Protein AF-A0A966RPL1-F1 (afdb_monomer)

Sequence (114 aa):
MLEAVNALPDPEIPVISLGDLGIVRGLHRDQGTCVVSITPTYSGCPATETIRDDILALLKAQGEANAQVVIALSPAWTTDWISEDGRNKLKAFGIAPPLRCLGKPGSIEGDASP

Radius of gyration: 17.89 Å; Cα contacts (8 Å, |Δi|>4): 150; chains: 1; bounding box: 64×26×43 Å

Solvent-accessible surface area (backbone atoms only — not comparable to full-atom values): 6914 Å² total; per-residue (Å²): 108,65,66,61,54,27,63,38,56,32,87,90,46,70,83,36,27,32,40,26,53,39,24,58,74,49,70,50,73,56,98,83,30,41,39,37,37,30,25,63,89,56,89,86,45,72,56,54,57,50,54,49,50,52,48,49,52,51,40,44,76,74,66,39,88,46,63,45,78,43,79,40,71,72,74,68,62,53,75,78,49,34,36,74,67,33,51,51,42,34,47,75,71,67,45,75,71,73,74,74,78,74,79,78,82,82,82,88,81,89,86,82,83,138

Mean predicted aligned error: 9.96 Å

Foldseek 3Di:
DVVVLQQPAQPVQRLHGQQLQLQWVDWDADPLAIETEGEDLDPPDPSVVVSQVVVVVVCVVVVSPHYYYHHDPPPPRASVSRHPVNCVSCVVVVNNRPPRPPPDDDDDDDDDDD

Nearest PDB structures (foldseek):
  3lno-assembly1_A  TM=8.121E-01  e=2.141E-06  Bacillus anthracis
  2cu6-assembly1_A  TM=7.952E-01  e=4.192E-05  Thermus thermophilus HB8
  3cq2-assembly1_B  TM=7.372E-01  e=1.456E-05  Thermus thermophilus HB8
  8zkc-assembly1_A-2  TM=7.417E-01  e=2.259E-01  Escherichia coli
  3pbk-assembly1_A  TM=5.097E-01  e=5.334E-01  Escherichia coli O6

pLDDT: mean 78.2, std 16.06, range [37.12, 92.69]

Structure (mmCIF, N/CA/C/O backbone):
data_AF-A0A966RPL1-F1
#
_entry.id   AF-A0A966RPL1-F1
#
loop_
_atom_site.group_PDB
_atom_site.id
_atom_si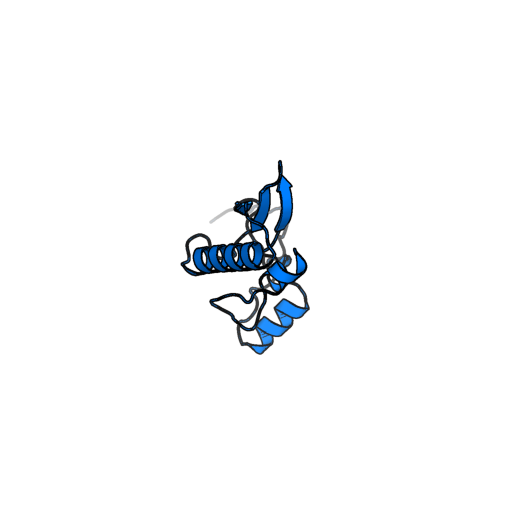te.type_symbol
_atom_site.label_atom_id
_atom_site.label_alt_id
_atom_site.label_comp_id
_atom_site.label_asym_id
_atom_site.label_entity_id
_atom_site.label_seq_id
_atom_site.pdbx_PDB_ins_code
_atom_site.Cartn_x
_atom_site.Cartn_y
_atom_site.Cartn_z
_atom_site.occupancy
_atom_site.B_iso_or_equiv
_atom_site.auth_seq_id
_atom_site.auth_comp_id
_atom_site.auth_asym_id
_atom_site.auth_atom_id
_atom_site.pdbx_PDB_model_num
ATOM 1 N N . MET A 1 1 ? -6.028 -9.222 7.474 1.00 84.06 1 MET A N 1
ATOM 2 C CA . MET A 1 1 ? -5.869 -7.749 7.426 1.00 84.06 1 MET A CA 1
ATOM 3 C C . MET A 1 1 ? -4.645 -7.339 6.620 1.00 84.06 1 MET A C 1
ATOM 5 O O . MET A 1 1 ? -4.826 -6.701 5.597 1.00 84.06 1 MET A O 1
ATOM 9 N N . LEU A 1 2 ? -3.431 -7.764 7.000 1.00 86.31 2 LEU A N 1
ATOM 10 C CA . LEU A 1 2 ? -2.216 -7.485 6.218 1.00 86.31 2 LEU A CA 1
ATOM 11 C C . LEU A 1 2 ? -2.290 -8.026 4.777 1.00 86.31 2 LEU A C 1
ATOM 13 O O . LEU A 1 2 ? -1.923 -7.318 3.852 1.00 86.31 2 LEU A O 1
ATOM 17 N N . GLU A 1 3 ? -2.832 -9.230 4.567 1.00 88.00 3 GLU A N 1
ATOM 18 C CA . GLU A 1 3 ? -3.067 -9.771 3.215 1.00 88.00 3 GLU A CA 1
ATOM 19 C C . GLU A 1 3 ? -3.988 -8.893 2.362 1.00 88.00 3 GLU A C 1
ATOM 21 O O . GLU A 1 3 ? -3.712 -8.686 1.188 1.00 88.00 3 GLU A O 1
ATOM 26 N N . ALA A 1 4 ? -5.046 -8.329 2.951 1.00 89.44 4 ALA A N 1
ATOM 27 C CA . ALA A 1 4 ? -5.964 -7.453 2.230 1.00 89.44 4 ALA A CA 1
ATOM 28 C C . ALA A 1 4 ? -5.273 -6.142 1.821 1.00 89.44 4 ALA A C 1
ATOM 30 O O . ALA A 1 4 ? -5.447 -5.687 0.699 1.00 89.44 4 ALA A O 1
ATOM 31 N N . VAL A 1 5 ? -4.428 -5.590 2.701 1.00 89.94 5 VAL A N 1
ATOM 32 C CA . VAL A 1 5 ? -3.578 -4.428 2.396 1.00 89.94 5 VAL A CA 1
ATOM 33 C C . VAL A 1 5 ? -2.568 -4.759 1.291 1.00 89.94 5 VAL A C 1
ATOM 35 O O . VAL A 1 5 ? -2.366 -3.964 0.380 1.00 89.94 5 VAL A O 1
ATOM 38 N N . ASN A 1 6 ? -1.957 -5.945 1.335 1.00 90.62 6 ASN A N 1
ATOM 39 C CA . ASN A 1 6 ? -1.015 -6.401 0.310 1.00 90.62 6 ASN A CA 1
ATOM 40 C C . ASN A 1 6 ? -1.667 -6.600 -1.059 1.00 90.62 6 ASN A C 1
ATOM 42 O O . ASN A 1 6 ? -0.973 -6.461 -2.062 1.00 90.62 6 ASN A O 1
ATOM 46 N N . ALA A 1 7 ? -2.958 -6.936 -1.093 1.00 89.56 7 ALA A N 1
ATOM 47 C CA . ALA A 1 7 ? -3.719 -7.168 -2.315 1.00 89.56 7 ALA A CA 1
ATOM 48 C C . ALA A 1 7 ? -4.167 -5.876 -3.015 1.00 89.56 7 ALA A C 1
ATOM 50 O O . ALA A 1 7 ? -4.597 -5.940 -4.167 1.00 89.56 7 ALA A O 1
ATOM 51 N N . LEU A 1 8 ? -4.064 -4.718 -2.351 1.00 89.56 8 LEU A N 1
ATOM 52 C CA . LEU A 1 8 ? -4.406 -3.438 -2.965 1.00 89.56 8 LEU A CA 1
ATOM 53 C C . LEU A 1 8 ? -3.518 -3.183 -4.193 1.00 89.56 8 LEU A C 1
ATOM 55 O O . LEU A 1 8 ? -2.308 -3.419 -4.115 1.00 89.56 8 LEU A O 1
ATOM 59 N N . PRO A 1 9 ? -4.090 -2.750 -5.328 1.00 87.44 9 PRO A N 1
ATOM 60 C CA . PRO A 1 9 ? -3.325 -2.431 -6.526 1.00 87.44 9 PRO A CA 1
ATOM 61 C C . PRO A 1 9 ? -2.574 -1.105 -6.367 1.00 87.44 9 PRO A C 1
ATOM 63 O O . PRO A 1 9 ? -3.010 -0.207 -5.647 1.00 87.44 9 PRO A O 1
ATOM 66 N N . ASP A 1 10 ? -1.452 -0.968 -7.068 1.00 85.44 10 ASP A N 1
ATOM 67 C CA . ASP A 1 10 ? -0.787 0.323 -7.212 1.00 85.44 10 ASP A CA 1
ATOM 68 C C . ASP A 1 10 ? -1.610 1.239 -8.151 1.00 85.44 10 ASP A C 1
ATOM 70 O O . ASP A 1 10 ? -2.038 0.789 -9.218 1.00 85.44 10 ASP A O 1
ATOM 74 N N . PRO A 1 11 ? -1.872 2.509 -7.782 1.00 80.75 11 PRO A N 1
ATOM 75 C CA . PRO A 1 11 ? -2.711 3.405 -8.580 1.00 80.75 11 PRO A CA 1
ATOM 76 C C . PRO A 1 11 ? -2.069 3.821 -9.912 1.00 80.75 11 PRO A C 1
ATOM 78 O O . PRO A 1 11 ? -2.792 4.159 -10.849 1.00 80.75 11 PRO A O 1
ATOM 81 N N . GLU A 1 12 ? -0.738 3.783 -10.019 1.00 81.12 12 GLU A N 1
ATOM 82 C CA . GLU A 1 12 ? -0.013 4.075 -11.261 1.00 81.12 12 GLU A CA 1
ATOM 83 C C . GLU A 1 12 ? 0.136 2.806 -12.116 1.00 81.12 12 GLU A C 1
ATOM 85 O O . GLU A 1 12 ? 0.106 2.862 -13.348 1.00 81.12 12 GLU A O 1
ATOM 90 N N . ILE A 1 13 ? 0.283 1.646 -11.467 1.00 79.38 13 ILE A N 1
ATOM 91 C CA . ILE A 1 13 ? 0.474 0.340 -12.103 1.00 79.38 13 ILE A CA 1
ATOM 92 C C . ILE A 1 13 ? -0.580 -0.649 -11.558 1.00 79.38 13 ILE A C 1
ATOM 94 O O . ILE A 1 13 ? -0.268 -1.510 -10.737 1.00 79.38 13 ILE A O 1
ATOM 98 N N . PRO A 1 14 ? -1.830 -0.629 -12.057 1.00 80.75 14 PRO A N 1
ATOM 99 C CA . PRO A 1 14 ? -2.930 -1.431 -11.500 1.00 80.75 14 PRO A CA 1
ATOM 100 C C . PRO A 1 14 ? -2.752 -2.951 -11.647 1.00 80.75 14 PRO A C 1
ATOM 102 O O . PRO A 1 14 ? -3.518 -3.732 -11.087 1.00 80.75 14 PRO A O 1
ATOM 105 N N . VAL A 1 15 ? -1.751 -3.390 -12.414 1.00 82.75 15 VAL A N 1
ATOM 106 C CA . VAL A 1 15 ? -1.407 -4.807 -12.601 1.00 82.75 15 VAL A CA 1
ATOM 107 C C . VAL A 1 15 ? -0.505 -5.372 -11.503 1.00 82.75 15 VAL A C 1
ATOM 109 O O . VAL A 1 15 ? -0.291 -6.585 -11.471 1.00 82.75 15 VAL A O 1
ATOM 112 N N . ILE A 1 16 ? 0.050 -4.526 -10.629 1.00 85.56 16 ILE A N 1
ATOM 113 C CA . ILE A 1 16 ? 0.878 -4.949 -9.499 1.00 85.56 16 ILE A CA 1
ATOM 114 C C . ILE A 1 16 ? 0.254 -4.498 -8.183 1.00 85.56 16 ILE A C 1
ATOM 116 O O . ILE A 1 16 ? -0.312 -3.412 -8.087 1.00 85.56 16 ILE A O 1
ATOM 120 N N . SER A 1 17 ? 0.361 -5.342 -7.162 1.00 90.81 17 SER A N 1
ATOM 121 C CA . SER A 1 17 ? -0.158 -5.035 -5.834 1.00 90.81 17 SER A CA 1
ATOM 122 C C . SER A 1 17 ? 0.915 -4.423 -4.927 1.00 90.81 17 SER A C 1
ATOM 124 O O . SER A 1 17 ? 2.119 -4.622 -5.122 1.00 90.81 17 SER A O 1
ATOM 126 N N . LEU A 1 18 ? 0.495 -3.718 -3.877 1.00 88.94 18 LEU A N 1
ATOM 127 C CA . LEU A 1 18 ? 1.405 -3.099 -2.905 1.00 88.94 18 LEU A CA 1
ATOM 128 C C . LEU A 1 18 ? 2.302 -4.127 -2.201 1.00 88.94 18 LEU A C 1
ATOM 130 O O . LEU A 1 18 ? 3.464 -3.837 -1.896 1.00 88.94 18 LEU A O 1
ATOM 134 N N . GLY A 1 19 ? 1.776 -5.333 -1.962 1.00 88.88 19 GLY A N 1
ATOM 135 C CA . GLY A 1 19 ? 2.541 -6.454 -1.418 1.00 88.88 19 GLY A CA 1
ATOM 136 C C . GLY A 1 19 ? 3.576 -7.001 -2.403 1.00 88.88 19 GLY A C 1
ATOM 137 O O . GLY A 1 19 ? 4.699 -7.298 -2.004 1.00 88.88 19 GLY A O 1
ATOM 138 N N . ASP A 1 20 ? 3.242 -7.062 -3.696 1.00 88.19 20 ASP A N 1
ATOM 139 C CA . ASP A 1 20 ? 4.165 -7.504 -4.750 1.00 88.19 20 ASP A CA 1
ATOM 140 C C . ASP A 1 20 ? 5.359 -6.558 -4.899 1.00 88.19 20 ASP A C 1
ATOM 142 O O . ASP A 1 20 ? 6.484 -7.013 -5.110 1.00 88.19 20 ASP A O 1
ATOM 146 N N . LEU A 1 21 ? 5.128 -5.248 -4.759 1.00 85.88 21 LEU A N 1
ATOM 147 C CA . LEU A 1 21 ? 6.183 -4.232 -4.754 1.00 85.88 21 LEU A CA 1
ATOM 148 C C . LEU A 1 21 ? 6.996 -4.210 -3.451 1.00 85.88 21 LEU A C 1
ATOM 150 O O . LEU A 1 21 ? 8.034 -3.549 -3.393 1.00 85.88 21 LEU A O 1
ATOM 154 N N . GLY A 1 22 ? 6.537 -4.878 -2.391 1.00 87.44 22 GLY A N 1
ATOM 155 C CA . GLY A 1 22 ? 7.168 -4.805 -1.072 1.00 87.44 22 GLY A CA 1
ATOM 156 C C . GLY A 1 22 ? 7.077 -3.414 -0.431 1.00 87.44 22 GLY A C 1
ATOM 157 O O . GLY A 1 22 ? 7.914 -3.065 0.406 1.00 87.44 22 GLY A O 1
ATOM 158 N N . ILE A 1 23 ? 6.085 -2.607 -0.834 1.00 88.81 23 ILE A N 1
ATOM 159 C CA . ILE A 1 23 ? 5.804 -1.286 -0.245 1.00 88.81 23 ILE A CA 1
ATOM 160 C C . ILE A 1 23 ? 5.315 -1.458 1.193 1.00 88.81 23 ILE A C 1
ATOM 162 O O . ILE A 1 23 ? 5.675 -0.684 2.079 1.00 88.81 23 ILE A O 1
ATOM 166 N N . VAL A 1 24 ? 4.504 -2.483 1.448 1.00 90.94 24 VAL A N 1
ATOM 167 C CA . VAL A 1 24 ? 3.959 -2.766 2.777 1.00 90.94 24 VAL A CA 1
ATOM 168 C C . VAL A 1 24 ? 5.046 -3.401 3.644 1.00 90.94 24 VAL A C 1
ATOM 170 O O . VAL A 1 24 ? 5.487 -4.520 3.396 1.00 90.94 24 VAL A O 1
ATOM 173 N N . ARG A 1 25 ? 5.491 -2.685 4.680 1.00 89.31 25 ARG A N 1
ATOM 174 C CA . ARG A 1 25 ? 6.542 -3.154 5.602 1.00 89.31 25 ARG A CA 1
ATOM 175 C C . ARG A 1 25 ? 5.991 -4.011 6.725 1.00 89.31 25 ARG A C 1
ATOM 177 O O . ARG A 1 25 ? 6.691 -4.870 7.250 1.00 89.31 25 ARG A O 1
ATOM 184 N N . GLY A 1 26 ? 4.748 -3.755 7.104 1.00 89.81 26 GLY A N 1
ATOM 185 C CA . GLY A 1 26 ? 4.073 -4.522 8.129 1.00 89.81 26 GLY A CA 1
ATOM 186 C C . GLY A 1 26 ? 2.871 -3.793 8.694 1.00 89.81 26 GLY A C 1
ATOM 187 O O . GLY A 1 26 ? 2.652 -2.605 8.454 1.00 89.81 26 GLY A O 1
ATOM 188 N N . LEU A 1 27 ? 2.108 -4.539 9.476 1.00 90.81 27 LEU A N 1
ATOM 189 C CA . LEU A 1 27 ? 0.958 -4.058 10.217 1.00 90.81 27 LEU A CA 1
ATOM 190 C C . LEU A 1 27 ? 1.146 -4.486 11.664 1.00 90.81 27 LEU A C 1
ATOM 192 O O . LEU A 1 27 ? 1.391 -5.661 11.939 1.00 90.81 27 LEU A O 1
ATOM 196 N N . HIS A 1 28 ? 1.033 -3.533 12.577 1.00 90.56 28 HIS A N 1
ATOM 197 C CA . HIS A 1 28 ? 1.042 -3.794 14.008 1.00 90.56 28 HIS A CA 1
ATOM 198 C C . HIS A 1 28 ? -0.107 -3.045 14.673 1.00 90.56 28 HIS A C 1
ATOM 200 O O . HIS A 1 28 ? -0.731 -2.169 14.076 1.00 90.56 28 HIS A O 1
ATOM 206 N N . ARG A 1 29 ? -0.426 -3.427 15.906 1.00 89.81 29 ARG A N 1
ATOM 207 C CA . ARG A 1 29 ? -1.459 -2.765 16.696 1.00 89.81 29 ARG A CA 1
ATOM 208 C C . ARG A 1 29 ? -0.801 -2.109 17.895 1.00 89.81 29 ARG A C 1
ATOM 210 O O . ARG A 1 29 ? -0.136 -2.800 18.661 1.00 89.81 29 ARG A O 1
ATOM 217 N N . ASP A 1 30 ? -1.007 -0.811 18.050 1.00 89.50 30 ASP A N 1
ATOM 218 C CA . ASP A 1 30 ? -0.492 -0.025 19.167 1.00 89.50 30 ASP A CA 1
ATOM 219 C C . ASP A 1 30 ? -1.660 0.572 19.951 1.00 89.50 30 ASP A C 1
ATOM 221 O O . ASP A 1 30 ? -2.479 1.298 19.395 1.00 89.50 30 ASP A O 1
ATOM 225 N N . GLN A 1 31 ? -1.796 0.193 21.225 1.00 87.12 31 GLN A N 1
ATOM 226 C CA . GLN A 1 31 ? -2.831 0.705 22.140 1.00 87.12 31 GLN A CA 1
ATOM 227 C C . GLN A 1 31 ? -4.273 0.712 21.574 1.00 87.12 31 GLN A C 1
ATOM 229 O O . GLN A 1 31 ? -5.087 1.567 21.910 1.00 87.12 31 GLN A O 1
ATOM 234 N N . GLY A 1 32 ? -4.609 -0.256 20.712 1.00 86.19 32 GLY A N 1
ATOM 235 C CA . GLY A 1 32 ? -5.923 -0.353 20.059 1.00 86.19 32 GLY A CA 1
ATOM 236 C C . GLY A 1 32 ? -6.037 0.364 18.707 1.00 86.19 32 GLY A C 1
ATOM 237 O O . GLY A 1 32 ? -7.059 0.216 18.041 1.00 86.19 32 GLY A O 1
ATOM 238 N N . THR A 1 33 ? -4.988 1.056 18.263 1.00 90.00 33 THR A N 1
ATOM 239 C CA . THR A 1 33 ? -4.855 1.643 16.923 1.00 90.00 33 THR A CA 1
ATOM 240 C C . THR A 1 33 ? -4.141 0.666 15.992 1.00 90.00 33 THR A C 1
ATOM 242 O O . THR A 1 33 ? -3.078 0.140 16.323 1.00 90.00 33 THR A O 1
ATOM 245 N N . CYS A 1 34 ? -4.710 0.398 14.821 1.00 92.44 34 CYS A N 1
ATOM 246 C CA . CYS A 1 34 ? -4.050 -0.381 13.779 1.00 92.44 34 CYS A CA 1
ATOM 247 C C . CYS A 1 34 ? -3.084 0.519 13.006 1.00 92.44 34 CYS A C 1
ATOM 249 O O . CYS A 1 34 ? -3.514 1.461 12.346 1.00 92.44 34 CYS A O 1
ATOM 251 N N . VAL A 1 35 ? -1.787 0.235 13.090 1.00 92.50 35 VAL A N 1
ATOM 252 C CA . VAL A 1 35 ? -0.735 1.016 12.441 1.00 92.50 35 VAL A CA 1
ATOM 253 C C . VAL A 1 35 ? -0.130 0.204 11.300 1.00 92.50 35 VAL A C 1
ATOM 255 O O . VAL A 1 35 ? 0.476 -0.853 11.509 1.00 92.50 35 VAL A O 1
ATOM 258 N N .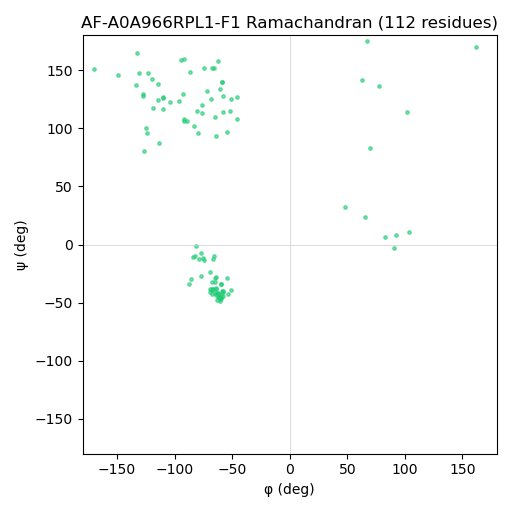 VAL A 1 36 ? -0.280 0.706 10.077 1.00 92.69 36 VAL A N 1
ATOM 259 C CA . VAL A 1 36 ? 0.300 0.116 8.865 1.00 92.69 36 VAL A CA 1
ATOM 260 C C . VAL A 1 36 ? 1.509 0.931 8.439 1.00 92.69 36 VAL A C 1
ATOM 262 O O . VAL A 1 36 ? 1.399 2.127 8.178 1.00 92.69 36 VAL A O 1
ATOM 265 N N . SER A 1 37 ? 2.660 0.277 8.336 1.00 91.75 37 SER A N 1
ATOM 266 C CA . SER A 1 37 ? 3.898 0.901 7.875 1.00 91.75 37 SER A CA 1
ATOM 267 C C . SER A 1 37 ? 4.097 0.626 6.389 1.00 91.75 37 SER A C 1
ATOM 269 O O . SER A 1 37 ? 4.160 -0.535 5.976 1.00 91.75 37 SER A O 1
ATOM 271 N N . ILE A 1 38 ? 4.242 1.686 5.597 1.00 90.81 38 ILE A N 1
ATOM 272 C CA . ILE A 1 38 ? 4.518 1.612 4.159 1.00 90.81 38 ILE A CA 1
ATOM 273 C C . ILE A 1 38 ? 5.797 2.372 3.804 1.00 90.81 38 ILE A C 1
ATOM 275 O O . ILE A 1 38 ? 6.110 3.396 4.409 1.00 90.81 38 ILE A O 1
ATOM 279 N N . THR A 1 39 ? 6.521 1.890 2.801 1.00 88.25 39 THR A N 1
ATOM 280 C CA . THR A 1 39 ? 7.692 2.554 2.217 1.00 88.25 39 THR A CA 1
ATOM 281 C C . THR A 1 39 ? 7.435 2.716 0.717 1.00 88.25 39 THR A C 1
ATOM 283 O O . THR A 1 39 ? 7.627 1.756 -0.031 1.00 88.25 39 THR A O 1
ATOM 286 N N . PRO A 1 40 ? 6.946 3.887 0.267 1.00 78.12 40 PRO A N 1
ATOM 287 C CA . PRO A 1 40 ? 6.634 4.120 -1.139 1.00 78.12 40 PRO A CA 1
ATOM 288 C C . PRO A 1 40 ? 7.903 4.137 -2.000 1.00 78.12 40 PRO A C 1
ATOM 290 O O . PRO A 1 40 ? 8.986 4.500 -1.539 1.00 78.12 40 PRO A O 1
ATOM 293 N N . THR A 1 41 ? 7.748 3.761 -3.268 1.00 70.19 41 THR A N 1
ATOM 294 C CA . THR A 1 41 ? 8.823 3.733 -4.276 1.00 70.19 41 THR A CA 1
ATOM 295 C C . THR A 1 41 ? 9.164 5.128 -4.807 1.00 70.19 41 THR A C 1
ATOM 297 O O . THR A 1 41 ? 10.308 5.385 -5.179 1.00 70.19 41 THR A O 1
ATOM 300 N N . TYR A 1 42 ? 8.191 6.044 -4.779 1.00 66.06 42 TYR A N 1
ATOM 301 C CA . TYR A 1 42 ? 8.327 7.443 -5.175 1.00 66.06 42 TYR A CA 1
ATOM 302 C C . TYR A 1 42 ? 7.882 8.364 -4.035 1.00 66.06 42 TYR A C 1
ATOM 304 O O . TYR A 1 42 ? 6.693 8.595 -3.812 1.00 66.06 42 TYR A O 1
ATOM 312 N N . SER A 1 43 ? 8.854 8.904 -3.302 1.00 55.56 43 SER A N 1
ATOM 313 C CA . SER A 1 43 ? 8.618 9.904 -2.259 1.00 55.56 43 SER A CA 1
ATOM 314 C C . SER A 1 43 ? 8.079 11.197 -2.881 1.00 55.56 43 SER A C 1
ATOM 316 O O . SER A 1 43 ? 8.819 11.909 -3.555 1.00 55.56 43 SER A O 1
ATOM 318 N N . GLY A 1 44 ? 6.803 11.512 -2.643 1.00 56.91 44 GLY A N 1
ATOM 319 C CA . GLY A 1 44 ? 6.192 12.789 -3.043 1.00 56.91 44 GLY A CA 1
ATOM 320 C C . GLY A 1 44 ? 5.282 12.752 -4.275 1.00 56.91 44 GLY A C 1
ATOM 321 O O . GLY A 1 44 ? 4.897 13.812 -4.759 1.00 56.91 44 GLY A O 1
ATOM 322 N N . CYS A 1 45 ? 4.914 11.571 -4.779 1.00 65.38 45 CYS A N 1
ATOM 323 C CA . CYS A 1 45 ? 3.906 11.447 -5.837 1.00 65.38 45 CYS A CA 1
ATOM 324 C C . CYS A 1 45 ? 2.477 11.373 -5.263 1.00 65.38 45 CYS A C 1
ATOM 326 O O . CYS A 1 45 ? 2.294 10.776 -4.195 1.00 65.38 45 CYS A O 1
ATOM 328 N N . PRO A 1 46 ? 1.457 11.880 -5.991 1.00 73.38 46 PRO A N 1
ATOM 329 C CA . PRO A 1 46 ? 0.043 11.779 -5.596 1.00 73.38 46 PRO A CA 1
ATOM 330 C C . PRO A 1 46 ? -0.389 10.329 -5.324 1.00 73.38 46 PRO A C 1
ATOM 332 O O . PRO A 1 46 ? -1.199 10.075 -4.437 1.00 73.38 46 PRO A O 1
ATOM 335 N N . ALA A 1 47 ? 0.254 9.368 -5.992 1.00 78.38 47 ALA A N 1
ATOM 336 C CA . ALA A 1 47 ? 0.097 7.939 -5.759 1.00 78.38 47 ALA A CA 1
ATOM 337 C C . ALA A 1 47 ? 0.259 7.522 -4.285 1.00 78.38 47 ALA A C 1
ATOM 339 O O . ALA A 1 47 ? -0.498 6.687 -3.800 1.00 78.38 47 ALA A O 1
ATOM 340 N N . THR A 1 48 ? 1.203 8.112 -3.538 1.00 82.75 48 THR A N 1
ATOM 341 C CA . THR A 1 48 ? 1.423 7.740 -2.125 1.00 82.75 48 THR A CA 1
ATOM 342 C C . THR A 1 48 ? 0.231 8.125 -1.249 1.00 82.75 48 THR A C 1
ATOM 344 O O . THR A 1 48 ? -0.132 7.378 -0.339 1.00 82.75 48 THR A O 1
ATOM 347 N N . GLU A 1 49 ? -0.388 9.277 -1.513 1.00 85.00 49 GLU A N 1
ATOM 348 C CA . GLU A 1 49 ? -1.584 9.705 -0.785 1.00 85.00 49 GLU A CA 1
ATOM 349 C C . GLU A 1 49 ? -2.786 8.828 -1.130 1.00 85.00 49 GLU A C 1
ATOM 351 O O . GLU A 1 49 ? -3.502 8.406 -0.226 1.00 85.00 49 GLU A O 1
ATOM 356 N N . THR A 1 50 ? -2.956 8.468 -2.405 1.00 88.50 50 THR A N 1
ATOM 357 C CA . THR A 1 50 ? -4.006 7.534 -2.833 1.00 88.50 50 THR A CA 1
ATOM 358 C C . THR A 1 50 ? -3.847 6.165 -2.178 1.00 88.50 50 THR A C 1
ATOM 360 O O . THR A 1 50 ? -4.808 5.644 -1.624 1.00 88.50 50 THR A O 1
ATOM 363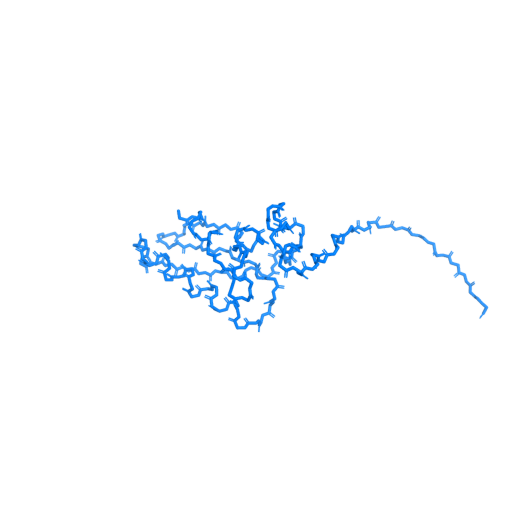 N N . ILE A 1 51 ? -2.631 5.611 -2.156 1.00 88.31 51 ILE A N 1
ATOM 364 C CA . ILE A 1 51 ? -2.337 4.343 -1.471 1.00 88.31 51 ILE A CA 1
ATOM 365 C C . ILE A 1 51 ? -2.701 4.433 0.014 1.00 88.31 51 ILE A C 1
ATOM 367 O O . ILE A 1 51 ? -3.302 3.519 0.577 1.00 88.31 51 ILE A O 1
ATOM 371 N N . ARG A 1 52 ? -2.336 5.540 0.665 1.00 89.50 52 ARG A N 1
ATOM 372 C CA . ARG A 1 52 ? -2.661 5.774 2.072 1.00 89.50 52 ARG A CA 1
ATOM 373 C C . ARG A 1 52 ? -4.171 5.791 2.306 1.00 89.50 52 ARG A C 1
ATOM 375 O O . ARG A 1 52 ? -4.624 5.173 3.268 1.00 89.50 52 ARG A O 1
ATOM 382 N N . ASP A 1 53 ? -4.916 6.509 1.473 1.00 90.69 53 ASP A N 1
ATOM 383 C CA . ASP A 1 53 ? -6.372 6.615 1.584 1.00 90.69 53 ASP A CA 1
ATOM 384 C C . ASP A 1 53 ? -7.052 5.260 1.360 1.00 90.69 53 ASP A C 1
ATOM 386 O O . ASP A 1 53 ? -7.887 4.857 2.166 1.00 90.69 53 ASP A O 1
ATOM 390 N N . ASP A 1 54 ? -6.604 4.501 0.358 1.00 91.50 54 ASP A N 1
ATOM 391 C CA . ASP A 1 54 ? -7.135 3.172 0.046 1.00 91.50 54 ASP A CA 1
ATOM 392 C C . ASP A 1 54 ? -6.927 2.188 1.213 1.00 91.50 54 ASP A C 1
ATOM 394 O O . ASP A 1 54 ? -7.867 1.530 1.670 1.00 91.50 54 ASP A O 1
ATOM 398 N N . ILE A 1 55 ? -5.731 2.189 1.818 1.00 91.44 55 ILE A N 1
ATOM 399 C CA . ILE A 1 55 ? -5.446 1.403 3.029 1.00 91.44 55 ILE A CA 1
ATOM 400 C C . ILE A 1 55 ? -6.373 1.810 4.181 1.00 91.44 55 ILE A C 1
ATOM 402 O O . ILE A 1 55 ? -6.921 0.944 4.866 1.00 91.44 55 ILE A O 1
ATOM 406 N N . LEU A 1 56 ? -6.561 3.111 4.421 1.00 91.88 56 LEU A N 1
ATOM 407 C CA . LEU A 1 56 ? -7.438 3.596 5.492 1.00 91.88 56 LEU A CA 1
ATOM 408 C C . LEU A 1 56 ? -8.904 3.219 5.241 1.00 91.88 56 LEU A C 1
ATOM 410 O O . LEU A 1 56 ? -9.590 2.789 6.172 1.00 91.88 56 LEU A O 1
ATOM 414 N N . ALA A 1 57 ? -9.374 3.338 4.000 1.00 92.12 57 ALA A N 1
ATOM 415 C CA . ALA A 1 57 ? -10.720 2.955 3.595 1.00 92.12 57 ALA A CA 1
ATOM 416 C C . ALA A 1 57 ? -10.952 1.450 3.785 1.00 92.12 57 ALA A C 1
ATOM 418 O O . ALA A 1 57 ? -11.964 1.052 4.371 1.00 92.12 57 ALA A O 1
ATOM 419 N N . LEU A 1 58 ? -9.989 0.620 3.377 1.00 91.56 58 LEU A N 1
ATOM 420 C CA . LEU A 1 58 ? -10.014 -0.826 3.578 1.00 91.56 58 LEU A CA 1
ATOM 421 C C . LEU A 1 58 ? -10.070 -1.187 5.069 1.00 91.56 58 LEU A C 1
ATOM 423 O O . LEU A 1 58 ? -10.911 -1.989 5.479 1.00 91.56 58 LEU A O 1
ATOM 427 N N . LEU A 1 59 ? -9.204 -0.594 5.895 1.00 90.06 59 LEU A N 1
ATOM 428 C CA . LEU A 1 59 ? -9.176 -0.849 7.341 1.00 90.06 59 LEU A CA 1
ATOM 429 C C . LEU A 1 59 ? -10.499 -0.446 8.001 1.00 90.06 59 LEU A C 1
ATOM 431 O O . LEU A 1 59 ? -11.063 -1.213 8.785 1.00 90.06 59 LEU A O 1
ATOM 435 N N . LYS A 1 60 ? -11.053 0.704 7.612 1.00 90.50 60 LYS A N 1
ATOM 436 C CA . LYS A 1 60 ? -12.359 1.164 8.088 1.00 90.50 60 LYS A CA 1
ATOM 437 C C . LYS A 1 60 ? -13.486 0.213 7.678 1.00 90.50 60 LYS A C 1
ATOM 439 O O . LYS A 1 60 ? -14.342 -0.098 8.504 1.00 90.50 60 LYS A O 1
ATOM 444 N N . ALA A 1 61 ? -13.473 -0.289 6.442 1.00 89.88 61 ALA A N 1
ATOM 445 C CA . ALA A 1 61 ? -14.439 -1.279 5.959 1.00 89.88 61 ALA A CA 1
ATOM 446 C C . ALA A 1 61 ? -14.340 -2.621 6.709 1.00 89.88 61 ALA A C 1
ATOM 448 O O . ALA A 1 61 ? -15.337 -3.323 6.856 1.00 89.88 61 ALA A O 1
ATOM 449 N N . GLN A 1 62 ? -13.157 -2.957 7.226 1.00 88.00 62 GLN A N 1
ATOM 450 C CA . GLN A 1 62 ? -12.917 -4.130 8.073 1.00 88.00 62 GLN A CA 1
ATOM 451 C C . GLN A 1 62 ? -13.301 -3.907 9.550 1.00 88.00 62 GLN A C 1
ATOM 453 O O . GLN A 1 62 ? -13.176 -4.827 10.355 1.00 88.00 62 GLN A O 1
ATOM 458 N N . GLY A 1 63 ? -13.779 -2.712 9.919 1.00 88.31 63 GLY A N 1
ATOM 459 C CA . GLY A 1 63 ? -14.201 -2.381 11.284 1.00 88.31 63 GLY A CA 1
ATOM 460 C C . GLY A 1 63 ? -13.112 -1.762 12.167 1.00 88.31 63 GLY A C 1
ATOM 461 O O . GLY A 1 63 ? -13.343 -1.562 13.360 1.00 88.31 63 GLY A O 1
ATOM 462 N N . GLU A 1 64 ? -11.944 -1.416 11.617 1.00 87.25 64 GLU A N 1
ATOM 463 C CA . GLU A 1 64 ? -10.900 -0.697 12.356 1.00 87.25 64 GLU A CA 1
ATOM 464 C C . GLU A 1 64 ? -11.239 0.798 12.424 1.00 87.25 64 GLU A C 1
ATOM 466 O O . GLU A 1 64 ? -10.963 1.566 11.503 1.00 87.25 64 GLU A O 1
ATOM 471 N N . ALA A 1 65 ? -11.852 1.221 13.532 1.00 81.94 65 ALA A N 1
ATOM 472 C CA . ALA A 1 65 ? -12.213 2.624 13.747 1.00 81.94 65 ALA A CA 1
ATOM 473 C C . ALA A 1 65 ? -10.985 3.538 13.914 1.00 81.94 65 ALA A C 1
ATOM 475 O O . ALA A 1 65 ? -11.018 4.695 13.501 1.00 81.94 65 ALA A O 1
ATOM 476 N N . ASN A 1 66 ? -9.907 3.008 14.500 1.00 88.12 66 ASN A N 1
ATOM 477 C CA . ASN A 1 66 ? -8.651 3.717 14.727 1.00 88.12 66 ASN A CA 1
ATOM 478 C C . ASN A 1 66 ? -7.557 3.074 13.874 1.00 88.12 66 ASN A C 1
ATOM 480 O O . ASN A 1 66 ? -6.867 2.158 14.318 1.00 88.12 66 ASN A O 1
ATOM 484 N N . ALA A 1 67 ? -7.426 3.540 12.635 1.00 91.56 67 ALA A N 1
ATOM 485 C CA . ALA A 1 67 ? -6.391 3.113 11.707 1.00 91.56 67 ALA A CA 1
ATOM 486 C C . ALA A 1 67 ? -5.439 4.272 11.397 1.00 91.56 67 ALA A C 1
ATOM 488 O O . ALA A 1 67 ? -5.866 5.407 11.180 1.00 91.56 67 ALA A O 1
ATOM 489 N N . GLN A 1 68 ? -4.144 3.980 11.350 1.00 91.44 68 GLN A N 1
ATOM 490 C CA . GLN A 1 68 ? -3.102 4.933 11.008 1.00 91.44 68 GLN A CA 1
ATOM 491 C C . GLN A 1 68 ? -2.138 4.311 10.004 1.00 91.44 68 GLN A C 1
ATOM 493 O O . GLN A 1 68 ? -1.712 3.169 10.141 1.00 91.44 68 GLN A O 1
ATOM 498 N N . VAL A 1 69 ? -1.754 5.094 9.002 1.00 91.94 69 VAL A N 1
ATOM 499 C CA . VAL A 1 69 ? -0.728 4.711 8.032 1.00 91.94 69 VAL A CA 1
ATOM 500 C C . VAL A 1 69 ? 0.507 5.568 8.274 1.00 91.94 69 VAL A C 1
ATOM 502 O O . VAL A 1 69 ? 0.427 6.801 8.301 1.00 91.94 69 VAL A O 1
ATOM 505 N N . VAL A 1 70 ? 1.647 4.913 8.464 1.00 90.81 70 VAL A N 1
ATOM 506 C CA . VAL A 1 70 ? 2.948 5.538 8.703 1.00 90.81 70 VAL A CA 1
ATOM 507 C C . VAL A 1 70 ? 3.827 5.315 7.482 1.00 90.81 70 VAL A C 1
ATOM 509 O O . VAL A 1 70 ? 4.018 4.189 7.029 1.00 90.81 70 VAL A O 1
ATOM 512 N N . ILE A 1 71 ? 4.381 6.406 6.961 1.00 88.81 71 ILE A N 1
ATOM 513 C CA . ILE A 1 71 ? 5.313 6.369 5.838 1.00 88.81 71 ILE A CA 1
ATOM 514 C C . ILE A 1 71 ? 6.725 6.281 6.413 1.00 88.81 71 ILE A C 1
ATOM 516 O O . ILE A 1 71 ? 7.239 7.245 6.981 1.00 88.81 71 ILE A O 1
ATOM 520 N N . ALA A 1 72 ? 7.345 5.114 6.283 1.00 85.19 72 ALA A N 1
ATOM 521 C CA . ALA A 1 72 ? 8.732 4.895 6.655 1.00 85.19 72 ALA A CA 1
ATOM 522 C C . ALA A 1 72 ? 9.614 5.152 5.431 1.00 85.19 72 ALA A C 1
ATOM 524 O O . ALA A 1 72 ? 9.647 4.334 4.517 1.00 85.19 72 ALA A O 1
ATOM 525 N N . LEU A 1 73 ? 10.329 6.281 5.417 1.00 78.81 73 LEU A N 1
ATOM 526 C CA . LEU A 1 73 ? 11.292 6.624 4.356 1.00 78.81 73 LEU A CA 1
ATOM 527 C C . LEU A 1 73 ? 12.667 5.962 4.554 1.00 78.81 73 LEU A C 1
ATOM 529 O O . LEU A 1 73 ? 13.507 6.001 3.657 1.00 78.81 73 LEU A O 1
ATOM 533 N N . SER A 1 74 ? 12.886 5.354 5.722 1.00 74.06 74 SER A N 1
ATOM 534 C CA .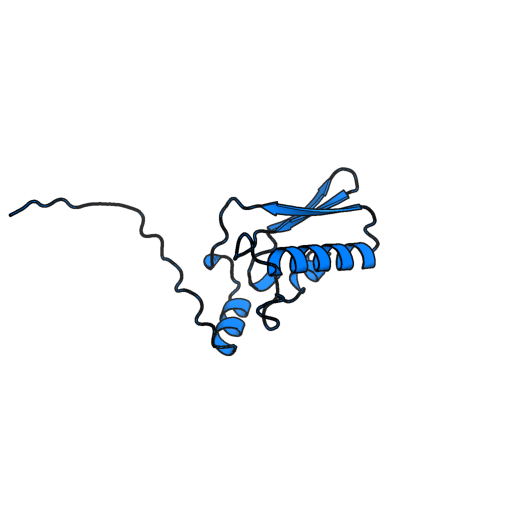 SER A 1 74 ? 14.117 4.655 6.084 1.00 74.06 74 SER A CA 1
ATOM 535 C C . SER A 1 74 ? 13.802 3.237 6.569 1.00 74.06 74 SER A C 1
ATOM 537 O O . SER A 1 74 ? 12.985 3.091 7.482 1.00 74.06 74 SER A O 1
ATOM 539 N N . PRO A 1 75 ? 14.470 2.198 6.035 1.00 73.19 75 PRO A N 1
ATOM 540 C CA . PRO A 1 75 ? 15.395 2.239 4.895 1.00 73.19 75 PRO A CA 1
ATOM 541 C C . PRO A 1 75 ? 14.683 2.620 3.584 1.00 73.19 75 PRO A C 1
ATOM 543 O O . PRO A 1 75 ? 13.492 2.357 3.432 1.00 73.19 75 PRO A O 1
ATOM 546 N N . ALA A 1 76 ? 15.415 3.236 2.650 1.00 78.75 76 ALA A N 1
ATOM 547 C CA . ALA A 1 76 ? 14.873 3.591 1.339 1.00 78.75 76 ALA A CA 1
ATOM 548 C C . ALA A 1 76 ? 14.377 2.334 0.610 1.00 78.75 76 ALA A C 1
ATOM 550 O O . ALA A 1 76 ? 15.023 1.282 0.671 1.00 78.75 76 ALA A O 1
ATOM 551 N N . TRP A 1 77 ? 13.235 2.446 -0.073 1.00 83.69 77 TRP A N 1
ATOM 552 C CA . TRP A 1 77 ? 12.686 1.336 -0.843 1.00 83.69 77 TRP A CA 1
ATOM 553 C C . TRP A 1 77 ? 13.682 0.878 -1.914 1.00 83.69 77 TRP A C 1
ATOM 555 O O . TRP A 1 77 ? 14.345 1.692 -2.559 1.00 83.69 77 TRP A O 1
ATOM 565 N N . THR A 1 78 ? 13.779 -0.435 -2.110 1.00 78.94 78 THR A N 1
ATOM 566 C CA . THR A 1 78 ? 14.634 -1.038 -3.133 1.00 78.94 78 THR A CA 1
ATOM 567 C C . THR A 1 78 ? 13.865 -2.069 -3.941 1.00 78.94 78 THR A C 1
ATOM 569 O O . THR A 1 78 ? 13.015 -2.795 -3.430 1.00 78.94 78 THR A O 1
ATOM 572 N N . THR A 1 79 ? 14.231 -2.191 -5.212 1.00 77.62 79 THR A N 1
ATOM 573 C CA . THR A 1 79 ? 13.644 -3.131 -6.177 1.00 77.62 79 THR A CA 1
ATOM 574 C C . THR A 1 79 ? 13.950 -4.591 -5.829 1.00 77.62 79 THR A C 1
ATOM 576 O O . THR A 1 79 ? 13.342 -5.528 -6.364 1.00 77.62 79 THR A O 1
ATOM 579 N N . ASP A 1 80 ? 14.878 -4.802 -4.892 1.00 79.06 80 ASP A N 1
ATOM 580 C CA . ASP A 1 80 ? 15.126 -6.096 -4.271 1.00 79.06 80 ASP A CA 1
ATOM 581 C C . ASP A 1 80 ? 13.882 -6.632 -3.548 1.00 79.06 80 ASP A C 1
ATOM 583 O O . ASP A 1 80 ? 13.627 -7.833 -3.617 1.00 79.06 80 ASP A O 1
ATOM 587 N N . TRP A 1 81 ? 13.064 -5.741 -2.971 1.00 84.06 81 TRP A N 1
ATOM 588 C CA . TRP A 1 81 ? 11.842 -6.090 -2.241 1.00 84.06 81 TRP A CA 1
ATOM 589 C C . TRP A 1 81 ? 10.675 -6.500 -3.142 1.00 84.06 81 TRP A C 1
ATOM 591 O O . TRP A 1 81 ? 9.690 -7.032 -2.639 1.00 84.06 81 TRP A O 1
ATOM 601 N N . ILE A 1 82 ? 10.785 -6.289 -4.459 1.00 85.56 82 ILE A N 1
ATOM 602 C CA . ILE A 1 82 ? 9.775 -6.762 -5.405 1.00 85.56 82 ILE A CA 1
ATOM 603 C C . ILE A 1 82 ? 9.826 -8.292 -5.448 1.00 85.56 82 ILE A C 1
ATOM 605 O O . ILE A 1 82 ? 10.876 -8.877 -5.751 1.00 85.56 82 ILE A O 1
ATOM 609 N N . SER A 1 83 ? 8.678 -8.918 -5.204 1.00 85.44 83 SER A N 1
ATOM 610 C CA . SER A 1 83 ? 8.488 -10.367 -5.305 1.00 85.44 83 SER A CA 1
ATOM 611 C C . SER A 1 83 ? 8.722 -10.871 -6.734 1.00 85.44 83 SER A C 1
ATOM 613 O O . SER A 1 83 ? 8.616 -10.119 -7.705 1.00 85.44 83 SER A O 1
ATOM 615 N N . GLU A 1 84 ? 9.034 -12.159 -6.901 1.00 84.94 84 GLU A N 1
ATOM 616 C CA . GLU A 1 84 ? 9.219 -12.749 -8.238 1.00 84.94 84 GLU A CA 1
ATOM 617 C C . GLU A 1 84 ? 7.974 -12.587 -9.121 1.00 84.94 84 GLU A C 1
ATOM 619 O O . GLU A 1 84 ? 8.098 -12.226 -10.292 1.00 84.94 84 GLU A O 1
ATOM 624 N N . ASP A 1 85 ? 6.784 -12.760 -8.543 1.00 84.31 85 ASP A N 1
ATOM 625 C CA . ASP A 1 85 ? 5.509 -12.554 -9.233 1.00 84.31 85 ASP A CA 1
ATOM 626 C C . ASP A 1 85 ? 5.320 -11.091 -9.669 1.00 84.31 85 ASP A C 1
ATOM 628 O O . ASP A 1 85 ? 5.095 -10.816 -10.850 1.00 84.31 85 ASP A O 1
ATOM 632 N N . GLY A 1 86 ? 5.563 -10.135 -8.766 1.00 84.94 86 GLY A N 1
ATOM 633 C CA . GLY A 1 86 ? 5.611 -8.706 -9.087 1.00 84.94 86 GLY A CA 1
ATOM 634 C C . GLY A 1 86 ? 6.576 -8.370 -10.231 1.00 84.94 86 GLY A C 1
ATOM 635 O O . GLY A 1 86 ? 6.226 -7.629 -11.150 1.00 84.94 86 GLY A O 1
ATOM 636 N N . ARG A 1 87 ? 7.776 -8.965 -10.257 1.00 82.81 87 ARG A N 1
ATOM 637 C CA . ARG A 1 87 ? 8.723 -8.769 -11.373 1.00 82.81 87 ARG A CA 1
ATOM 638 C C . ARG A 1 87 ? 8.190 -9.313 -12.692 1.00 82.81 87 ARG A C 1
ATOM 640 O O . ARG A 1 87 ? 8.428 -8.696 -13.730 1.00 82.81 87 ARG A O 1
ATOM 647 N N . ASN A 1 88 ? 7.500 -10.450 -12.670 1.00 84.06 88 ASN A N 1
ATOM 648 C CA . ASN A 1 88 ? 6.895 -11.027 -13.869 1.00 84.06 88 ASN A CA 1
ATOM 649 C C . ASN A 1 88 ? 5.749 -10.152 -14.390 1.00 84.06 88 ASN A C 1
ATOM 651 O O . ASN A 1 88 ? 5.703 -9.877 -15.590 1.00 84.06 88 ASN A O 1
ATOM 655 N N . LYS A 1 89 ? 4.897 -9.636 -13.497 1.00 83.25 89 LYS A N 1
ATOM 656 C CA . LYS A 1 89 ? 3.825 -8.681 -13.825 1.00 83.25 89 LYS A CA 1
ATOM 657 C C . LYS A 1 89 ? 4.373 -7.393 -14.444 1.00 83.25 89 LYS A C 1
ATOM 659 O O . LYS A 1 89 ? 3.895 -6.977 -15.496 1.00 83.25 89 LYS A O 1
ATOM 664 N N . LEU A 1 90 ? 5.426 -6.808 -13.864 1.00 81.38 90 LEU A N 1
ATOM 665 C CA . LEU A 1 90 ? 6.077 -5.606 -14.409 1.00 81.38 90 LEU A CA 1
ATOM 666 C C . LEU A 1 90 ? 6.652 -5.847 -15.809 1.00 81.38 90 LEU A C 1
ATOM 668 O O . LEU A 1 90 ? 6.404 -5.056 -16.719 1.00 81.38 90 LEU A O 1
ATOM 672 N N . LYS A 1 91 ? 7.350 -6.976 -16.007 1.00 79.56 91 LYS A N 1
ATOM 673 C CA . LYS A 1 91 ? 7.858 -7.371 -17.330 1.00 79.56 91 LYS A CA 1
ATOM 674 C C . LYS A 1 91 ? 6.728 -7.545 -18.345 1.00 79.56 91 LYS A C 1
ATOM 676 O O . LYS A 1 91 ? 6.867 -7.079 -19.471 1.00 79.56 91 LYS A O 1
ATOM 681 N N . ALA A 1 92 ? 5.627 -8.187 -17.954 1.00 78.38 92 ALA A N 1
ATOM 682 C CA . ALA A 1 92 ? 4.462 -8.384 -18.816 1.00 78.38 92 ALA A CA 1
ATOM 683 C C . ALA A 1 92 ? 3.783 -7.056 -19.192 1.00 78.38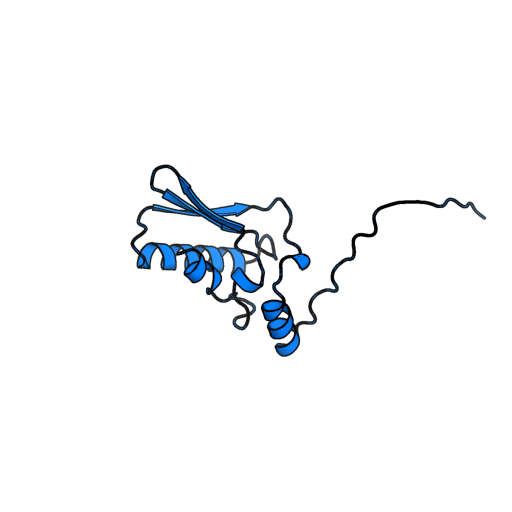 92 ALA A C 1
ATOM 685 O O . ALA A 1 92 ? 3.283 -6.916 -20.304 1.00 78.38 92 ALA A O 1
ATOM 686 N N . PHE A 1 93 ? 3.819 -6.071 -18.293 1.00 71.75 93 PHE A N 1
ATOM 687 C CA . PHE A 1 93 ? 3.307 -4.722 -18.533 1.00 71.75 93 PHE A CA 1
ATOM 688 C C . PHE A 1 93 ? 4.243 -3.851 -19.391 1.00 71.75 93 PHE A C 1
ATOM 690 O O . PHE A 1 93 ? 3.875 -2.751 -19.790 1.00 71.75 93 PHE A O 1
ATOM 697 N N . GLY A 1 94 ? 5.457 -4.324 -19.691 1.00 67.88 94 GLY A N 1
ATOM 698 C CA . GLY A 1 94 ? 6.452 -3.571 -20.457 1.00 67.88 94 GLY A CA 1
ATOM 699 C C . GLY A 1 94 ? 7.268 -2.578 -19.624 1.00 67.88 94 GLY A C 1
ATOM 700 O O . GLY A 1 94 ? 8.093 -1.852 -20.179 1.00 67.88 94 GLY A O 1
ATOM 701 N N . ILE A 1 95 ? 7.104 -2.569 -18.296 1.00 66.12 95 ILE A N 1
ATOM 702 C CA . ILE A 1 95 ? 8.005 -1.851 -17.393 1.00 66.12 95 ILE A CA 1
ATOM 703 C C . ILE A 1 95 ? 9.194 -2.769 -17.151 1.00 66.12 95 ILE A C 1
ATOM 705 O O . ILE A 1 95 ? 9.115 -3.735 -16.390 1.0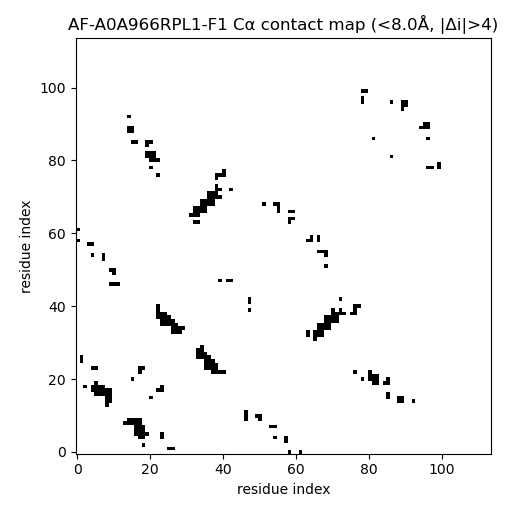0 66.12 95 ILE A O 1
ATOM 709 N N . ALA A 1 96 ? 10.308 -2.487 -17.828 1.00 56.00 96 ALA A N 1
ATOM 710 C CA . ALA A 1 96 ? 11.559 -3.174 -17.550 1.00 56.00 96 ALA A CA 1
ATOM 711 C C . ALA A 1 96 ? 11.896 -2.940 -16.067 1.00 56.00 96 ALA A C 1
ATOM 713 O O . ALA A 1 96 ? 12.124 -1.788 -15.686 1.00 56.00 96 ALA A O 1
ATOM 714 N N . PRO A 1 97 ? 11.891 -3.984 -15.212 1.00 52.62 97 PRO A N 1
ATOM 715 C CA . PRO A 1 97 ? 12.236 -3.795 -13.817 1.00 52.62 97 PRO A CA 1
ATOM 716 C C . PRO A 1 97 ? 13.651 -3.209 -13.786 1.00 52.62 97 PRO A C 1
ATOM 718 O O . PRO A 1 97 ? 14.534 -3.772 -14.445 1.00 52.62 97 PRO A O 1
ATOM 721 N N . PRO A 1 98 ? 13.881 -2.080 -13.088 1.00 49.75 98 PRO A N 1
ATOM 722 C CA . PRO A 1 98 ? 15.219 -1.521 -12.961 1.00 49.75 98 PRO A CA 1
ATOM 723 C C . PRO A 1 98 ? 16.142 -2.638 -12.488 1.00 49.75 98 PRO A C 1
ATOM 725 O O . PRO A 1 98 ? 15.833 -3.345 -11.520 1.00 49.75 98 PRO A O 1
ATOM 728 N N . LEU A 1 99 ? 17.219 -2.851 -13.250 1.00 46.62 99 LEU A N 1
ATOM 729 C CA . LEU A 1 99 ? 18.197 -3.897 -12.988 1.00 46.62 99 LEU A CA 1
ATOM 730 C C . LEU A 1 99 ? 18.533 -3.852 -11.502 1.00 46.62 99 LEU A C 1
ATOM 732 O O . LEU A 1 99 ? 18.838 -2.784 -10.974 1.00 46.62 99 LEU A O 1
ATOM 736 N N . ARG A 1 100 ? 18.412 -5.001 -10.829 1.00 43.53 100 ARG A N 1
ATOM 737 C CA . ARG A 1 100 ? 18.834 -5.177 -9.441 1.00 43.53 100 ARG A CA 1
ATOM 738 C C . ARG A 1 100 ? 20.223 -4.554 -9.341 1.00 43.53 100 ARG A C 1
ATOM 740 O O . ARG A 1 100 ? 21.162 -5.092 -9.926 1.00 43.53 100 ARG A O 1
ATOM 747 N N . CYS A 1 101 ? 20.339 -3.400 -8.684 1.00 40.06 101 CYS A N 1
ATOM 748 C CA . CYS A 1 101 ? 21.635 -2.811 -8.402 1.00 40.06 101 CYS A CA 1
ATOM 749 C C . CYS A 1 101 ? 22.328 -3.803 -7.473 1.00 40.06 101 CYS A C 1
ATOM 751 O O . CYS A 1 101 ? 22.101 -3.803 -6.266 1.00 40.06 101 CYS A O 1
ATOM 753 N N . LEU A 1 102 ? 23.110 -4.710 -8.060 1.00 44.88 102 LEU A N 1
ATOM 754 C CA . LEU A 1 102 ? 24.141 -5.461 -7.374 1.00 44.88 102 LEU A CA 1
ATOM 755 C C . LEU A 1 102 ? 25.021 -4.402 -6.725 1.00 44.88 102 LEU A C 1
ATOM 757 O O . LEU A 1 102 ? 25.858 -3.786 -7.384 1.00 44.88 102 LEU A O 1
ATOM 761 N N . GLY A 1 103 ? 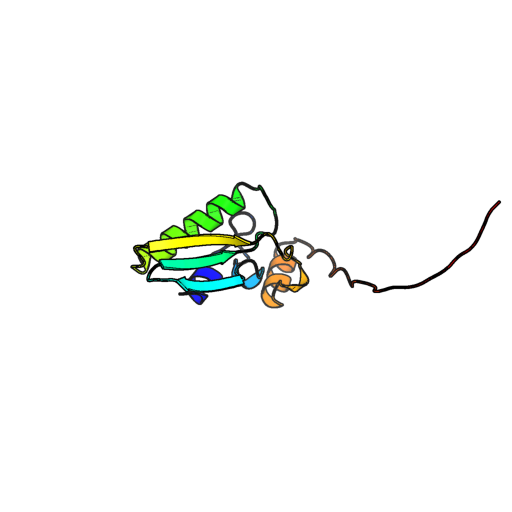24.769 -4.137 -5.444 1.00 39.22 103 GLY A N 1
ATOM 762 C CA . GLY A 1 103 ? 25.709 -3.414 -4.615 1.00 39.22 103 GLY A CA 1
ATOM 763 C C . GLY A 1 103 ? 27.041 -4.127 -4.771 1.00 39.22 103 GLY A C 1
ATOM 764 O O . GLY A 1 103 ? 27.162 -5.300 -4.426 1.00 39.22 103 GLY A O 1
ATOM 765 N N . LYS A 1 104 ? 28.018 -3.446 -5.360 1.00 37.12 104 LYS A N 1
ATOM 766 C CA . LYS A 1 104 ? 29.399 -3.894 -5.317 1.00 37.12 104 LYS A CA 1
ATOM 767 C C . LYS A 1 104 ? 29.994 -3.261 -4.056 1.00 37.12 104 LYS A C 1
ATOM 769 O O . LYS A 1 104 ? 30.177 -2.044 -4.047 1.00 37.12 104 LYS A O 1
ATOM 774 N N . PRO A 1 105 ? 30.232 -4.013 -2.966 1.00 42.34 105 PRO A N 1
ATOM 775 C CA . PRO A 1 105 ? 30.980 -3.481 -1.844 1.00 42.34 105 PRO A CA 1
ATOM 776 C C . PRO A 1 105 ? 32.468 -3.468 -2.210 1.00 42.34 105 PRO A C 1
ATOM 778 O O . PRO A 1 105 ? 33.048 -4.517 -2.459 1.00 42.34 105 PRO A O 1
ATOM 781 N N . GLY A 1 106 ? 33.063 -2.275 -2.205 1.00 40.12 106 GLY A N 1
ATOM 782 C CA . GLY A 1 106 ? 34.467 -2.061 -1.845 1.00 40.12 106 GLY A CA 1
ATOM 783 C C . GLY A 1 106 ? 35.573 -2.400 -2.859 1.00 40.12 106 GLY A C 1
ATOM 784 O O . GLY A 1 106 ? 35.639 -3.490 -3.413 1.00 40.12 106 GLY A O 1
ATOM 78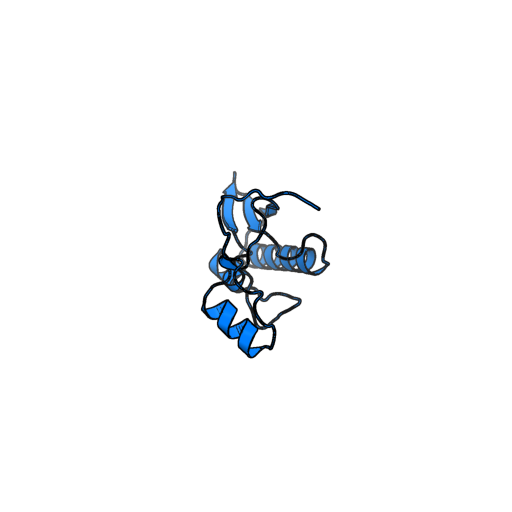5 N N . SER A 1 107 ? 36.516 -1.452 -2.918 1.00 40.97 107 SER A N 1
ATOM 786 C CA . SER A 1 107 ? 37.975 -1.622 -3.051 1.00 40.97 107 SER A CA 1
ATOM 787 C C . SER A 1 107 ? 38.648 -1.411 -4.417 1.00 40.97 107 SER A C 1
ATOM 789 O O . SER A 1 107 ? 38.509 -2.238 -5.310 1.00 40.97 107 SER A O 1
ATOM 791 N N . ILE A 1 108 ? 39.469 -0.338 -4.409 1.00 54.53 108 ILE A N 1
ATOM 792 C CA . ILE A 1 108 ? 40.781 -0.065 -5.056 1.00 54.53 108 ILE A CA 1
ATOM 793 C C . ILE A 1 108 ? 40.808 -0.065 -6.601 1.00 54.53 108 ILE A C 1
ATOM 795 O O . ILE A 1 108 ? 40.072 -0.808 -7.222 1.00 54.53 108 ILE A O 1
ATOM 799 N N . GLU A 1 109 ? 41.531 0.781 -7.343 1.00 43.19 109 GLU A N 1
ATOM 800 C CA . GLU A 1 109 ? 42.874 1.392 -7.266 1.00 43.19 109 GLU A CA 1
ATOM 801 C C . GLU A 1 109 ? 42.767 2.786 -7.966 1.00 43.19 109 GLU A C 1
ATOM 803 O O . GLU A 1 109 ? 41.909 2.971 -8.823 1.00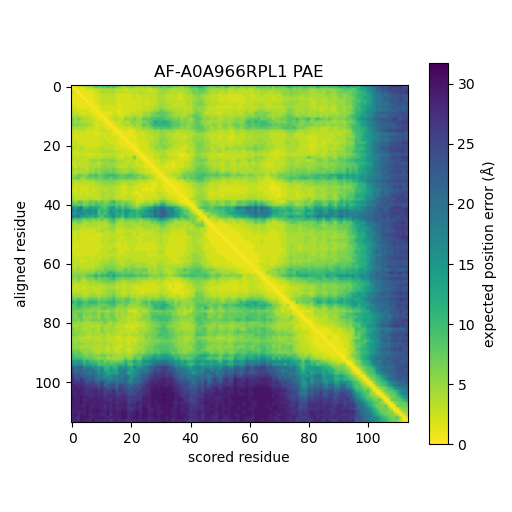 43.19 109 GLU A O 1
ATOM 808 N N . GLY A 1 110 ? 43.438 3.884 -7.604 1.00 51.41 110 GLY A N 1
ATOM 809 C CA . GLY A 1 110 ? 44.884 4.037 -7.530 1.00 51.41 110 GLY A CA 1
ATOM 810 C C . GLY A 1 110 ? 45.512 4.042 -8.929 1.00 51.41 110 GLY A C 1
ATOM 811 O O . GLY A 1 110 ? 45.977 2.988 -9.316 1.00 51.41 110 GLY A O 1
ATOM 812 N N . ASP A 1 111 ? 45.542 5.167 -9.661 1.00 44.62 111 ASP A N 1
ATOM 813 C CA . ASP A 1 111 ? 46.685 5.538 -10.524 1.00 44.62 111 ASP A CA 1
ATOM 814 C C . ASP A 1 111 ? 46.577 6.976 -11.067 1.00 44.62 111 ASP A C 1
ATOM 816 O O . ASP A 1 111 ? 45.491 7.540 -11.211 1.00 44.62 111 ASP A O 1
ATOM 820 N N . ALA A 1 112 ? 47.742 7.566 -11.302 1.00 51.97 112 ALA A N 1
ATOM 821 C CA . ALA A 1 112 ? 48.013 8.962 -11.584 1.00 51.97 112 ALA A CA 1
ATOM 822 C C . ALA A 1 112 ? 48.037 9.332 -13.086 1.00 51.97 112 ALA A C 1
ATOM 824 O O . ALA A 1 112 ? 48.385 8.517 -13.930 1.00 51.97 112 ALA A O 1
ATOM 825 N N . SER A 1 113 ? 47.856 10.639 -13.345 1.00 41.09 113 SER A N 1
ATOM 826 C CA . SER A 1 113 ? 48.426 11.430 -14.466 1.00 41.09 113 SER A CA 1
ATOM 827 C C . SER A 1 113 ? 47.953 11.111 -15.902 1.00 41.09 113 SER A C 1
ATOM 829 O O . SER A 1 113 ? 47.162 10.187 -16.093 1.00 41.09 113 SER A O 1
ATOM 831 N N . PRO A 1 114 ? 48.363 11.875 -16.946 1.00 63.56 114 PRO A N 1
ATOM 832 C CA . PRO A 1 114 ? 49.413 12.910 -17.049 1.00 63.56 114 PRO A CA 1
ATOM 833 C C . PRO A 1 114 ? 49.006 14.311 -16.587 1.00 63.56 114 PRO A C 1
ATOM 835 O O . PRO A 1 114 ? 47.969 14.839 -17.045 1.00 63.56 114 PRO A O 1
#

Secondary structure (DSSP, 8-state):
-HHHHHTSBPSS-TTSBTTTTT-EEEEEEETTEEEEEE--SSTT-HHHHHHHHHHHHHHHHTT-SSEEEEE--SSPP-GGGS-HHHHHHHHHTT--PPP---------------